Protein AF-0000000072900430 (afdb_homodimer)

Structure (mmCIF, N/CA/C/O backbone):
data_AF-0000000072900430-model_v1
#
loop_
_entity.id
_entity.type
_entity.pdbx_description
1 polymer 'Uncharacterized protein'
#
loop_
_atom_site.group_PDB
_atom_site.id
_atom_site.type_symbol
_atom_site.label_atom_id
_atom_site.label_alt_id
_atom_site.label_comp_id
_atom_site.label_asym_id
_atom_site.label_entity_id
_atom_site.label_seq_id
_atom_site.pdbx_PDB_ins_code
_atom_site.Cartn_x
_atom_site.Cartn_y
_atom_site.Cartn_z
_atom_site.occupancy
_atom_site.B_iso_or_equiv
_atom_site.auth_seq_id
_atom_site.auth_comp_id
_atom_site.auth_asym_id
_atom_site.auth_atom_id
_atom_site.pdbx_PDB_model_num
ATOM 1 N N . MET A 1 1 ? -5.086 32.156 7.328 1 37.12 1 MET A N 1
ATOM 2 C CA . MET A 1 1 ? -4.484 31.094 8.125 1 37.12 1 MET A CA 1
ATOM 3 C C . MET A 1 1 ? -4.949 29.719 7.645 1 37.12 1 MET A C 1
ATOM 5 O O . MET A 1 1 ? -5.895 29.141 8.188 1 37.12 1 MET A O 1
ATOM 9 N N . GLU A 1 2 ? -5.426 29.5 6.363 1 47.56 2 GLU A N 1
ATOM 10 C CA . GLU A 1 2 ? -6.137 28.422 5.668 1 47.56 2 GLU A CA 1
ATOM 11 C C . GLU A 1 2 ? -5.5 27.062 5.953 1 47.56 2 GLU A C 1
ATOM 13 O O . GLU A 1 2 ? -4.277 26.953 6.031 1 47.56 2 GLU A O 1
ATOM 18 N N . ASN A 1 3 ? -6.242 25.766 6.551 1 70.81 3 ASN A N 1
ATOM 19 C CA . ASN A 1 3 ? -5.988 24.641 7.441 1 70.81 3 ASN A CA 1
ATOM 20 C C . ASN A 1 3 ? -4.855 23.75 6.922 1 70.81 3 ASN A C 1
ATOM 22 O O . ASN A 1 3 ? -4.922 23.234 5.805 1 70.81 3 ASN A O 1
ATOM 26 N N . LYS A 1 4 ? -3.586 24.172 7.277 1 74.44 4 LYS A N 1
ATOM 27 C CA . LYS A 1 4 ? -2.375 23.438 6.926 1 74.44 4 LYS A CA 1
ATOM 28 C C . LYS A 1 4 ? -2.691 21.984 6.609 1 74.44 4 LYS A C 1
ATOM 30 O O . LYS A 1 4 ? -2.107 21.391 5.695 1 74.44 4 LYS A O 1
ATOM 35 N N . LEU A 1 5 ? -3.613 21.516 7.246 1 76.25 5 LEU A N 1
ATOM 36 C CA . LEU A 1 5 ? -4 20.125 7.031 1 76.25 5 LEU A CA 1
ATOM 37 C C . LEU A 1 5 ? -4.723 19.953 5.699 1 76.25 5 LEU A C 1
ATOM 39 O O . LEU A 1 5 ? -4.527 18.953 5 1 76.25 5 LEU A O 1
ATOM 43 N N . LYS A 1 6 ? -5.512 20.922 5.383 1 80.31 6 LYS A N 1
ATOM 44 C CA . LYS A 1 6 ? -6.223 20.875 4.105 1 80.31 6 LYS A CA 1
ATOM 45 C C . LYS A 1 6 ? -5.246 20.938 2.934 1 80.31 6 LYS A C 1
ATOM 47 O O . LYS A 1 6 ? -5.414 20.234 1.94 1 80.31 6 LYS A O 1
ATOM 52 N N . GLU A 1 7 ? -4.309 21.781 3.068 1 77.31 7 GLU A N 1
ATOM 53 C CA . GLU A 1 7 ? -3.299 21.922 2.023 1 77.31 7 GLU A CA 1
ATOM 54 C C . GLU A 1 7 ? -2.508 20.625 1.846 1 77.31 7 GLU A C 1
ATOM 56 O O . GLU A 1 7 ? -2.211 20.219 0.72 1 77.31 7 GLU A O 1
ATOM 61 N N . VAL A 1 8 ? -2.174 20.016 2.953 1 78.81 8 VAL A N 1
ATOM 62 C CA . VAL A 1 8 ? -1.434 18.75 2.914 1 78.81 8 VAL A CA 1
ATOM 63 C C . VAL A 1 8 ? -2.273 17.688 2.225 1 78.81 8 VAL A C 1
ATOM 65 O O . VAL A 1 8 ? -1.77 16.938 1.384 1 78.81 8 VAL A O 1
ATOM 68 N N . LYS A 1 9 ? -3.473 17.656 2.529 1 83.56 9 LYS A N 1
ATOM 69 C CA . LYS A 1 9 ? -4.352 16.656 1.93 1 83.56 9 LYS A CA 1
ATOM 70 C C . LYS A 1 9 ? -4.477 16.875 0.424 1 83.56 9 LYS A C 1
ATOM 72 O O . LYS A 1 9 ? -4.43 15.906 -0.349 1 83.56 9 LYS A O 1
ATOM 77 N N . GLU A 1 10 ? -4.668 18.062 0.067 1 79.75 10 GLU A N 1
ATOM 78 C CA . GLU A 1 10 ? -4.758 18.359 -1.357 1 79.75 10 GLU A CA 1
ATOM 79 C C . GLU A 1 10 ? -3.469 17.984 -2.084 1 79.75 10 GLU A C 1
ATOM 81 O O . GLU A 1 10 ? -3.508 17.453 -3.197 1 79.75 10 GLU A O 1
ATOM 86 N N . PHE A 1 11 ? -2.49 18.25 -1.36 1 76.38 11 PHE A N 1
ATOM 87 C CA . PHE A 1 11 ? -1.178 17.906 -1.892 1 76.38 11 PHE A CA 1
ATOM 88 C C . PHE A 1 11 ? -1.056 16.391 -2.08 1 76.38 11 PHE A C 1
ATOM 90 O O . PHE A 1 11 ? -0.641 15.93 -3.145 1 76.38 11 PHE A O 1
ATOM 97 N N . LEU A 1 12 ? -1.469 15.625 -1.113 1 82.62 12 LEU A N 1
ATOM 98 C CA . LEU A 1 12 ? -1.378 14.172 -1.131 1 82.62 12 LEU A CA 1
ATOM 99 C C . LEU A 1 12 ? -2.342 13.578 -2.152 1 82.62 12 LEU A C 1
ATOM 101 O O . LEU A 1 12 ? -1.978 12.672 -2.902 1 82.62 12 LEU A O 1
ATOM 105 N N . LEU A 1 13 ? -3.537 14.094 -2.26 1 82.56 13 LEU A N 1
ATOM 106 C CA . LEU A 1 13 ? -4.586 13.508 -3.092 1 82.56 13 LEU A CA 1
ATOM 107 C C . LEU A 1 13 ? -4.391 13.891 -4.555 1 82.56 13 LEU A C 1
ATOM 109 O O . LEU A 1 13 ? -4.691 13.102 -5.453 1 82.56 13 LEU A O 1
ATOM 113 N N . GLN A 1 14 ? -3.908 15.039 -4.781 1 74.5 14 GLN A N 1
ATOM 114 C CA . GLN A 1 14 ? -3.768 15.508 -6.156 1 74.5 14 GLN A CA 1
ATOM 115 C C . GLN A 1 14 ? -2.398 15.148 -6.727 1 74.5 14 GLN A C 1
ATOM 117 O O . GLN A 1 14 ? -2.184 15.234 -7.938 1 74.5 14 GLN A O 1
ATOM 122 N N . GLY A 1 15 ? -1.662 14.641 -5.844 1 66 15 GLY A N 1
ATOM 123 C CA . GLY A 1 15 ? -0.333 14.305 -6.332 1 66 15 GLY A CA 1
ATOM 124 C C . GLY A 1 15 ? 0.449 15.516 -6.809 1 66 15 GLY A C 1
ATOM 125 O O . GLY A 1 15 ? 1.182 15.438 -7.797 1 66 15 GLY A O 1
ATOM 126 N N . LYS A 1 16 ? -0.055 16.609 -6.32 1 64.31 16 LYS A N 1
ATOM 127 C CA . LYS A 1 16 ? 0.63 17.844 -6.738 1 64.31 16 LYS A CA 1
ATOM 128 C C . LYS A 1 16 ? 1.926 18.031 -5.957 1 64.31 16 LYS A C 1
ATOM 130 O O . LYS A 1 16 ? 1.917 18.047 -4.723 1 64.31 16 LYS A O 1
ATOM 135 N N . GLY A 1 17 ? 3.047 17.953 -6.621 1 61.41 17 GLY A N 1
ATOM 136 C CA . GLY A 1 17 ? 4.34 18.219 -6 1 61.41 17 GLY A CA 1
ATOM 137 C C . GLY A 1 17 ? 5.121 16.953 -5.711 1 61.41 17 GLY A C 1
ATOM 138 O O . GLY A 1 17 ? 6.262 17.016 -5.246 1 61.41 17 GLY A O 1
ATOM 139 N N . TYR A 1 18 ? 4.355 15.875 -5.66 1 66 18 TYR A N 1
ATOM 140 C CA . TYR A 1 18 ? 5.098 14.625 -5.559 1 66 18 TYR A CA 1
ATOM 141 C C . TYR A 1 18 ? 4.574 13.594 -6.555 1 66 18 TYR A C 1
ATOM 143 O O . TYR A 1 18 ? 3.494 13.766 -7.121 1 66 18 TYR A O 1
ATOM 151 N N . ASP A 1 19 ? 5.375 12.703 -6.887 1 82.75 19 ASP A N 1
ATOM 152 C CA . ASP A 1 19 ? 5.039 11.617 -7.801 1 82.75 19 ASP A CA 1
ATOM 153 C C . ASP A 1 19 ? 4.656 10.352 -7.031 1 82.75 19 ASP A C 1
ATOM 155 O O . ASP A 1 19 ? 5.488 9.766 -6.336 1 82.75 19 ASP A O 1
ATOM 159 N N . VAL A 1 20 ? 3.381 10.008 -7.199 1 85.56 20 VAL A N 1
ATOM 160 C CA . VAL A 1 20 ? 2.877 8.82 -6.523 1 85.56 20 VAL A CA 1
ATOM 161 C C . VAL A 1 20 ? 3.717 7.609 -6.914 1 85.56 20 VAL A C 1
ATOM 163 O O . VAL A 1 20 ? 3.924 6.699 -6.105 1 85.56 20 VAL A O 1
ATOM 166 N N . SER A 1 21 ? 4.227 7.629 -8.117 1 90.75 21 SER A N 1
ATOM 167 C CA . SER A 1 21 ? 5.039 6.508 -8.578 1 90.75 21 SER A CA 1
ATOM 168 C C . SER A 1 21 ? 6.305 6.363 -7.738 1 90.75 21 SER A C 1
ATOM 170 O O . SER A 1 21 ? 6.781 5.25 -7.504 1 90.75 21 SER A O 1
ATOM 172 N N . ASP A 1 22 ? 6.797 7.547 -7.32 1 92.25 22 ASP A N 1
ATOM 173 C CA . ASP A 1 22 ? 7.969 7.5 -6.453 1 92.25 22 ASP A CA 1
ATOM 174 C C . ASP A 1 22 ? 7.629 6.887 -5.098 1 92.25 22 ASP A C 1
ATOM 176 O O . ASP A 1 22 ? 8.414 6.113 -4.547 1 92.25 22 ASP A O 1
ATOM 180 N N . VAL A 1 23 ? 6.488 7.309 -4.621 1 92.88 23 VAL A N 1
ATOM 181 C CA . VAL A 1 23 ? 6.035 6.75 -3.352 1 92.88 23 VAL A CA 1
ATOM 182 C C . VAL A 1 23 ? 5.887 5.238 -3.477 1 92.88 23 VAL A C 1
ATOM 184 O O . VAL A 1 23 ? 6.363 4.484 -2.623 1 92.88 23 VAL A O 1
ATOM 187 N N . VAL A 1 24 ? 5.324 4.773 -4.562 1 95.69 24 VAL A N 1
ATOM 188 C CA . VAL A 1 24 ? 5.098 3.354 -4.801 1 95.69 24 VAL A CA 1
ATOM 189 C C . VAL A 1 24 ? 6.438 2.623 -4.879 1 95.69 24 VAL A C 1
ATOM 191 O O . VAL A 1 24 ? 6.625 1.589 -4.234 1 95.69 24 VAL A O 1
ATOM 194 N N . ASN A 1 25 ? 7.301 3.16 -5.637 1 95.62 25 ASN A N 1
ATOM 195 C CA . ASN A 1 25 ? 8.602 2.525 -5.828 1 95.62 25 ASN A CA 1
ATOM 196 C C . ASN A 1 25 ? 9.367 2.406 -4.516 1 95.62 25 ASN A C 1
ATOM 198 O O . ASN A 1 25 ? 9.875 1.335 -4.184 1 95.62 25 ASN A O 1
ATOM 202 N N . ASP A 1 26 ? 9.461 3.533 -3.799 1 95.94 26 ASP A N 1
ATOM 203 C CA . ASP A 1 26 ? 10.188 3.529 -2.535 1 95.94 26 ASP A CA 1
ATOM 204 C C . ASP A 1 26 ? 9.57 2.545 -1.546 1 95.94 26 ASP A C 1
ATOM 206 O O . ASP A 1 26 ? 10.273 1.773 -0.898 1 95.94 26 ASP A O 1
ATOM 210 N N . ALA A 1 27 ? 8.258 2.619 -1.43 1 97.31 27 ALA A N 1
ATOM 211 C CA . ALA A 1 27 ? 7.559 1.71 -0.526 1 97.31 27 ALA A CA 1
ATOM 212 C C . ALA A 1 27 ? 7.773 0.256 -0.938 1 97.31 27 ALA A C 1
ATOM 214 O O . ALA A 1 27 ? 7.91 -0.624 -0.085 1 97.31 27 ALA A O 1
ATOM 215 N N . THR A 1 28 ? 7.809 0.01 -2.256 1 97.88 28 THR A N 1
ATOM 216 C CA . THR A 1 28 ? 8.008 -1.346 -2.754 1 97.88 28 THR A CA 1
ATOM 217 C C . THR A 1 28 ? 9.398 -1.858 -2.375 1 97.88 28 THR A C 1
ATOM 219 O O . THR A 1 28 ? 9.531 -2.959 -1.835 1 97.88 28 THR A O 1
ATOM 222 N N . VAL A 1 29 ? 10.336 -1.097 -2.631 1 97.44 29 VAL A N 1
ATOM 223 C CA . VAL A 1 29 ? 11.711 -1.477 -2.324 1 97.44 29 VAL A CA 1
ATOM 224 C C . VAL A 1 29 ? 11.844 -1.776 -0.833 1 97.44 29 VAL A C 1
ATOM 226 O O . VAL A 1 29 ? 12.383 -2.816 -0.448 1 97.44 29 VAL A O 1
ATOM 229 N N . GLU A 1 30 ? 11.359 -0.896 0.022 1 97.38 30 GLU A N 1
ATOM 230 C CA . GLU A 1 30 ? 11.445 -1.103 1.465 1 97.38 30 GLU A CA 1
ATOM 231 C C . GLU A 1 30 ? 10.672 -2.352 1.89 1 97.38 30 GLU A C 1
ATOM 233 O O . GLU A 1 30 ? 11.078 -3.045 2.826 1 97.38 30 GLU A O 1
ATOM 238 N N . THR A 1 31 ? 9.508 -2.58 1.267 1 98.19 31 THR A N 1
ATOM 239 C CA . THR A 1 31 ? 8.727 -3.773 1.563 1 98.19 31 THR A CA 1
ATOM 240 C C . THR A 1 31 ? 9.5 -5.035 1.203 1 98.19 31 THR A C 1
ATOM 242 O O . THR A 1 31 ? 9.547 -5.984 1.986 1 98.19 31 THR A O 1
ATOM 245 N N . PHE A 1 32 ? 10.094 -5.027 -0.018 1 98.06 32 PHE A N 1
ATOM 246 C CA . PHE A 1 32 ? 10.898 -6.168 -0.447 1 98.06 32 PHE A CA 1
ATOM 247 C C . PHE A 1 32 ? 12.055 -6.41 0.516 1 98.06 32 PHE A C 1
ATOM 249 O O . PHE A 1 32 ? 12.328 -7.555 0.883 1 98.06 32 PHE A O 1
ATOM 256 N N . ASP A 1 33 ? 12.703 -5.352 0.925 1 97.88 33 ASP A N 1
ATOM 257 C CA . ASP A 1 33 ? 13.812 -5.457 1.86 1 97.88 33 ASP A CA 1
ATOM 258 C C . ASP A 1 33 ? 13.383 -6.145 3.154 1 97.88 33 ASP A C 1
ATOM 260 O O . ASP A 1 33 ? 14.164 -6.887 3.76 1 97.88 33 ASP A O 1
ATOM 264 N N . GLU A 1 34 ? 12.219 -5.836 3.584 1 97.44 34 GLU A N 1
ATOM 265 C CA . GLU A 1 34 ? 11.742 -6.383 4.852 1 97.44 34 GLU A CA 1
ATOM 266 C C . GLU A 1 34 ? 11.289 -7.832 4.695 1 97.44 34 GLU A C 1
ATOM 268 O O . GLU A 1 34 ? 11.516 -8.656 5.582 1 97.44 34 GLU A O 1
ATOM 273 N N . LEU A 1 35 ? 10.688 -8.164 3.604 1 97.44 35 LEU A N 1
ATOM 274 C CA . LEU A 1 35 ? 10.047 -9.461 3.455 1 97.44 35 LEU A CA 1
ATOM 275 C C . LEU A 1 35 ? 11.016 -10.484 2.867 1 97.44 35 LEU A C 1
ATOM 277 O O . LEU A 1 35 ? 10.859 -11.688 3.08 1 97.44 35 LEU A O 1
ATOM 281 N N . PHE A 1 36 ? 11.977 -9.969 2.08 1 95.44 36 PHE A N 1
ATOM 282 C CA . PHE A 1 36 ? 12.789 -10.898 1.31 1 95.44 36 PHE A CA 1
ATOM 283 C C . PHE A 1 36 ? 14.273 -10.617 1.52 1 95.44 36 PHE A C 1
ATOM 285 O O . PHE A 1 36 ? 14.688 -9.461 1.615 1 95.44 36 PHE A O 1
ATOM 292 N N . GLU A 1 37 ? 14.953 -11.695 1.623 1 91.94 37 GLU A N 1
ATOM 293 C CA . GLU A 1 37 ? 16.406 -11.578 1.659 1 91.94 37 GLU A CA 1
ATOM 294 C C . GLU A 1 37 ? 17 -11.641 0.255 1 91.94 37 GLU A C 1
ATOM 296 O O . GLU A 1 37 ? 16.594 -12.469 -0.558 1 91.94 37 GLU A O 1
ATOM 301 N N . ASP A 1 38 ? 17.984 -10.719 -0.109 1 91.5 38 ASP A N 1
ATOM 302 C CA . ASP A 1 38 ? 18.766 -10.734 -1.339 1 91.5 38 ASP A CA 1
ATOM 303 C C . ASP A 1 38 ? 17.875 -10.883 -2.564 1 91.5 38 ASP A C 1
ATOM 305 O O . ASP A 1 38 ? 18.125 -11.719 -3.434 1 91.5 38 ASP A O 1
ATOM 309 N N . TRP A 1 39 ? 16.812 -10.148 -2.553 1 93.12 39 TRP A N 1
ATOM 310 C CA . TRP A 1 39 ? 15.883 -10.227 -3.674 1 93.12 39 TRP A CA 1
ATOM 311 C C . TRP A 1 39 ? 16.453 -9.539 -4.906 1 93.12 39 TRP A C 1
ATOM 313 O O . TRP A 1 39 ? 17.188 -8.555 -4.793 1 93.12 39 TRP A O 1
ATOM 323 N N . ASP A 1 40 ? 16.141 -10.125 -6.141 1 90.12 40 ASP A N 1
ATOM 324 C CA . ASP A 1 40 ? 16.594 -9.578 -7.418 1 90.12 40 ASP A CA 1
ATOM 325 C C . ASP A 1 40 ? 15.438 -9.5 -8.422 1 90.12 40 ASP A C 1
ATOM 327 O O . ASP A 1 40 ? 15.641 -9.688 -9.617 1 90.12 40 ASP A O 1
ATOM 331 N N . PHE A 1 41 ? 14.305 -9.32 -7.945 1 91.19 41 PHE A N 1
ATOM 332 C CA . PHE A 1 41 ? 13.141 -9.234 -8.82 1 91.19 41 PHE A CA 1
ATOM 333 C C . PHE A 1 41 ? 12.508 -7.848 -8.734 1 91.19 41 PHE A C 1
ATOM 335 O O . PHE A 1 41 ? 12.812 -7.074 -7.82 1 91.19 41 PHE A O 1
ATOM 342 N N . PHE A 1 42 ? 11.672 -7.578 -9.805 1 94.56 42 PHE A N 1
ATOM 343 C CA . PHE A 1 42 ? 10.898 -6.344 -9.859 1 94.56 42 PHE A CA 1
ATOM 344 C C . PHE A 1 42 ? 9.414 -6.629 -9.664 1 94.56 42 PHE A C 1
ATOM 346 O O . PHE A 1 42 ? 8.953 -7.75 -9.891 1 94.56 42 PHE A O 1
ATOM 353 N N . SER A 1 43 ? 8.75 -5.543 -9.156 1 95.69 43 SER A N 1
ATOM 354 C CA . SER A 1 43 ? 7.332 -5.719 -8.875 1 95.69 43 SER A CA 1
ATOM 355 C C . SER A 1 43 ? 6.566 -6.105 -10.133 1 95.69 43 SER A C 1
ATOM 357 O O . SER A 1 43 ? 5.562 -6.82 -10.062 1 95.69 43 SER A O 1
ATOM 359 N N . GLU A 1 44 ? 7.012 -5.688 -11.281 1 95.69 44 GLU A N 1
ATOM 360 C CA . GLU A 1 44 ? 6.355 -5.992 -12.547 1 95.69 44 GLU A CA 1
ATOM 361 C C . GLU A 1 44 ? 6.473 -7.473 -12.891 1 95.69 44 GLU A C 1
ATOM 363 O O . GLU A 1 44 ? 5.676 -8 -13.672 1 95.69 44 GLU A O 1
ATOM 368 N N . ASP A 1 45 ? 7.469 -8.18 -12.281 1 96.12 45 ASP A N 1
ATOM 369 C CA . ASP A 1 45 ? 7.734 -9.586 -12.586 1 96.12 45 ASP A CA 1
ATOM 370 C C . ASP A 1 45 ? 6.992 -10.508 -11.625 1 96.12 45 ASP A C 1
ATOM 372 O O . ASP A 1 45 ? 7.031 -11.734 -11.781 1 96.12 45 ASP A O 1
ATOM 376 N N . ILE A 1 46 ? 6.355 -9.969 -10.664 1 97.38 46 ILE A N 1
ATOM 377 C CA . ILE A 1 46 ? 5.652 -10.75 -9.656 1 97.38 46 ILE A CA 1
ATOM 378 C C . ILE A 1 46 ? 4.168 -10.828 -10 1 97.38 46 ILE A C 1
ATOM 380 O O . ILE A 1 46 ? 3.498 -9.797 -10.117 1 97.38 46 ILE A O 1
ATOM 384 N N . ASP A 1 47 ? 3.682 -12.047 -10.117 1 97.31 47 ASP A N 1
ATOM 385 C CA . ASP A 1 47 ? 2.279 -12.273 -10.453 1 97.31 47 ASP A CA 1
ATOM 386 C C . ASP A 1 47 ? 1.442 -12.516 -9.203 1 97.31 47 ASP A C 1
ATOM 388 O O . ASP A 1 47 ? 1.887 -13.188 -8.273 1 97.31 47 ASP A O 1
ATOM 392 N N . LEU A 1 48 ? 0.276 -11.977 -9.164 1 97.75 48 LEU A N 1
ATOM 393 C CA . LEU A 1 48 ? -0.759 -12.32 -8.195 1 97.75 48 LEU A CA 1
ATOM 394 C C . LEU A 1 48 ? -1.644 -13.445 -8.719 1 97.75 48 LEU A C 1
ATOM 396 O O . LEU A 1 48 ? -2.297 -13.297 -9.75 1 97.75 48 LEU A O 1
ATOM 400 N N . ASN A 1 49 ? -1.637 -14.531 -7.965 1 96.88 49 ASN A N 1
ATOM 401 C CA . ASN A 1 49 ? -2.373 -15.711 -8.414 1 96.88 49 ASN A CA 1
ATOM 402 C C . ASN A 1 49 ? -3.385 -16.172 -7.367 1 96.88 49 ASN A C 1
ATOM 404 O O . ASN A 1 49 ? -3.08 -16.203 -6.172 1 96.88 49 ASN A O 1
ATOM 408 N N . TRP A 1 50 ? -4.555 -16.438 -7.793 1 95.31 50 TRP A N 1
ATOM 409 C CA . TRP A 1 50 ? -5.562 -17.125 -6.988 1 95.31 50 TRP A CA 1
ATOM 410 C C . TRP A 1 50 ? -5.805 -18.531 -7.5 1 95.31 50 TRP A C 1
ATOM 412 O O . TRP A 1 50 ? -6.469 -18.719 -8.523 1 95.31 50 TRP A O 1
ATOM 422 N N . GLY A 1 51 ? -5.25 -19.531 -6.746 1 90.94 51 GLY A N 1
ATOM 423 C CA . GLY A 1 51 ? -5.203 -20.859 -7.332 1 90.94 51 GLY A CA 1
ATOM 424 C C . GLY A 1 51 ? -4.457 -20.906 -8.656 1 90.94 51 GLY A C 1
ATOM 425 O O . GLY A 1 51 ? -3.293 -20.5 -8.727 1 90.94 51 GLY A O 1
ATOM 426 N N . GLU A 1 52 ? -5.148 -21.328 -9.711 1 90.31 52 GLU A N 1
ATOM 427 C CA . GLU A 1 52 ? -4.543 -21.438 -11.039 1 90.31 52 GLU A CA 1
ATOM 428 C C . GLU A 1 52 ? -4.805 -20.188 -11.867 1 90.31 52 GLU A C 1
ATOM 430 O O . GLU A 1 52 ? -4.25 -20.031 -12.961 1 90.31 52 GLU A O 1
ATOM 435 N N . ASP A 1 53 ? -5.535 -19.234 -11.336 1 92.62 53 ASP A N 1
ATOM 436 C CA . ASP A 1 53 ? -5.914 -18.031 -12.078 1 92.62 53 ASP A CA 1
ATOM 437 C C . ASP A 1 53 ? -4.918 -16.906 -11.852 1 92.62 53 ASP A C 1
ATOM 439 O O . ASP A 1 53 ? -4.59 -16.578 -10.711 1 92.62 53 ASP A O 1
ATOM 443 N N . SER A 1 54 ? -4.391 -16.422 -12.922 1 93.75 54 SER A N 1
ATOM 444 C CA . SER A 1 54 ? -3.564 -15.219 -12.867 1 93.75 54 SER A CA 1
ATOM 445 C C . SER A 1 54 ? -4.422 -13.953 -12.844 1 93.75 54 SER A C 1
ATOM 447 O O . SER A 1 54 ? -5.238 -13.734 -13.742 1 93.75 54 SER A O 1
ATOM 449 N N . LEU A 1 55 ? -4.207 -13.172 -11.781 1 96.06 55 LEU A N 1
ATOM 450 C CA . LEU A 1 55 ? -5.078 -12.016 -11.594 1 96.06 55 LEU A CA 1
ATOM 451 C C . LEU A 1 55 ? -4.457 -10.758 -12.188 1 96.06 55 LEU A C 1
ATOM 453 O O . LEU A 1 55 ? -5.09 -10.07 -12.984 1 96.06 55 LEU A O 1
ATOM 457 N N . THR A 1 56 ? -3.4 -10.32 -11.852 1 97.12 56 THR A N 1
ATOM 458 C CA . THR A 1 56 ? -2.633 -9.148 -12.258 1 97.12 56 THR A CA 1
ATOM 459 C C . THR A 1 56 ? -1.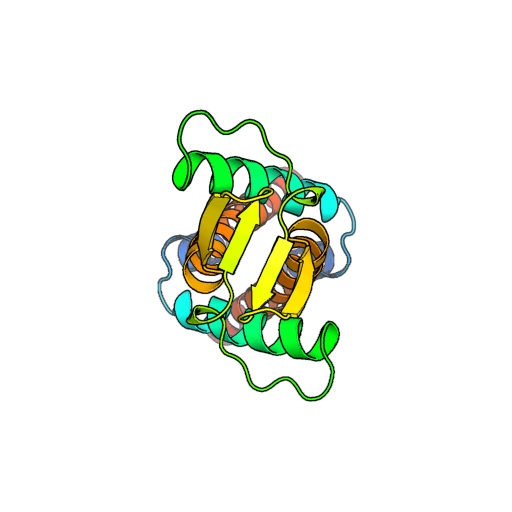188 -9.258 -11.781 1 97.12 56 THR A C 1
ATOM 461 O O . THR A 1 56 ? -0.726 -10.344 -11.422 1 97.12 56 THR A O 1
ATOM 464 N N . ASN A 1 57 ? -0.403 -8.227 -11.891 1 97.75 57 ASN A N 1
ATOM 465 C CA . ASN A 1 57 ? 0.938 -8.25 -11.32 1 97.75 57 ASN A CA 1
ATOM 466 C C . ASN A 1 57 ? 1.065 -7.273 -10.148 1 97.75 57 ASN A C 1
ATOM 468 O O . ASN A 1 57 ? 0.187 -6.438 -9.938 1 97.75 57 ASN A O 1
ATOM 472 N N . LEU A 1 58 ? 2.115 -7.465 -9.438 1 98 58 LEU A N 1
ATOM 473 C CA . LEU A 1 58 ? 2.297 -6.727 -8.188 1 98 58 LEU A CA 1
ATOM 474 C C . LEU A 1 58 ? 2.443 -5.234 -8.461 1 98 58 LEU A C 1
ATOM 476 O O . LEU A 1 58 ? 2 -4.406 -7.656 1 98 58 LEU A O 1
ATOM 480 N N . ASP A 1 59 ? 3.035 -4.848 -9.547 1 97.56 59 ASP A N 1
ATOM 481 C CA . ASP A 1 59 ? 3.229 -3.439 -9.875 1 97.56 59 ASP A CA 1
ATOM 482 C C . ASP A 1 59 ? 1.891 -2.717 -10.016 1 97.56 59 ASP A C 1
ATOM 484 O O . ASP A 1 59 ? 1.682 -1.665 -9.406 1 97.56 59 ASP A O 1
ATOM 488 N N . LYS A 1 60 ? 1.012 -3.285 -10.82 1 97.62 60 LYS A N 1
ATOM 489 C CA . LYS A 1 60 ? -0.312 -2.701 -11.008 1 97.62 60 LYS A CA 1
ATOM 490 C C . LYS A 1 60 ? -1.087 -2.652 -9.695 1 97.62 60 LYS A C 1
ATOM 492 O O . LYS A 1 60 ? -1.692 -1.631 -9.367 1 97.62 60 LYS A O 1
ATOM 497 N N . PHE A 1 61 ? -1.076 -3.744 -8.961 1 98.06 61 PHE A N 1
ATOM 498 C CA . PHE A 1 61 ? -1.756 -3.781 -7.672 1 98.06 61 PHE A CA 1
ATOM 499 C C . PHE A 1 61 ? -1.216 -2.699 -6.746 1 98.06 61 PHE A C 1
ATOM 501 O O . PHE A 1 61 ? -1.987 -1.966 -6.121 1 98.06 61 PHE A O 1
ATOM 508 N N . SER A 1 62 ? 0.08 -2.621 -6.605 1 98.19 62 SER A N 1
ATOM 509 C CA . SER A 1 62 ? 0.719 -1.705 -5.668 1 98.19 62 SER A CA 1
ATOM 510 C C . SER A 1 62 ? 0.357 -0.256 -5.977 1 98.19 62 SER A C 1
ATOM 512 O O . SER A 1 62 ? 0.15 0.546 -5.066 1 98.19 62 SER A O 1
ATOM 514 N N . LYS A 1 63 ? 0.287 0.073 -7.238 1 96.94 63 LYS A N 1
ATOM 515 C CA . LYS A 1 63 ? -0.036 1.438 -7.645 1 96.94 63 LYS A CA 1
ATOM 516 C C . LYS A 1 63 ? -1.451 1.817 -7.219 1 96.94 63 LYS A C 1
ATOM 518 O O . LYS A 1 63 ? -1.662 2.871 -6.617 1 96.94 63 LYS A O 1
ATOM 523 N N . VAL A 1 64 ? -2.389 0.997 -7.512 1 97.5 64 VAL A N 1
ATOM 524 C CA . VAL A 1 64 ? -3.777 1.267 -7.156 1 97.5 64 VAL A CA 1
ATOM 525 C C . VAL A 1 64 ? -3.938 1.235 -5.637 1 97.5 64 VAL A C 1
ATOM 527 O O . VAL A 1 64 ? -4.559 2.129 -5.055 1 97.5 64 VAL A O 1
ATOM 530 N N . PHE A 1 65 ? -3.33 0.183 -5.035 1 97.88 65 PHE A N 1
ATOM 531 C CA . PHE A 1 65 ? -3.398 0.03 -3.588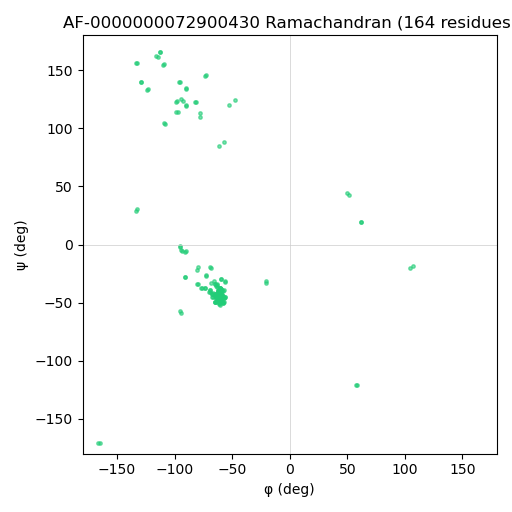 1 97.88 65 PHE A CA 1
ATOM 532 C C . PHE A 1 65 ? -2.828 1.257 -2.887 1 97.88 65 PHE A C 1
ATOM 534 O O . PHE A 1 65 ? -3.414 1.755 -1.923 1 97.88 65 PHE A O 1
ATOM 541 N N . CYS A 1 66 ? -1.733 1.741 -3.303 1 96.88 66 CYS A N 1
ATOM 542 C CA . CYS A 1 66 ? -1.106 2.926 -2.729 1 96.88 66 CYS A CA 1
ATOM 543 C C . CYS A 1 66 ? -2.051 4.121 -2.775 1 96.88 66 CYS A C 1
ATOM 545 O O . CYS A 1 66 ? -2.182 4.852 -1.793 1 96.88 66 CYS A O 1
ATOM 547 N N . GLN A 1 67 ? -2.672 4.32 -3.883 1 94.75 67 GLN A N 1
ATOM 548 C CA . GLN A 1 67 ? -3.613 5.426 -4.023 1 94.75 67 GLN A CA 1
ATOM 549 C C . GLN A 1 67 ? -4.75 5.312 -3.01 1 94.75 67 GLN A C 1
ATOM 551 O O . GLN A 1 67 ? -5.172 6.316 -2.43 1 94.75 67 GLN A O 1
ATOM 556 N N . LYS A 1 68 ? -5.203 4.148 -2.805 1 96.38 68 LYS A N 1
ATOM 557 C CA . LYS A 1 68 ? -6.285 3.941 -1.846 1 96.38 68 LYS A CA 1
ATOM 558 C C . LYS A 1 68 ? -5.805 4.172 -0.416 1 96.38 68 LYS A C 1
ATOM 560 O O . LYS A 1 68 ? -6.543 4.711 0.413 1 96.38 68 LYS A O 1
ATOM 565 N N . VAL A 1 69 ? -4.633 3.746 -0.128 1 95.62 69 VAL A N 1
ATOM 566 C CA . VAL A 1 69 ? -4.066 3.99 1.194 1 95.62 69 VAL A CA 1
ATOM 567 C C . VAL A 1 69 ? -3.98 5.492 1.451 1 95.62 69 VAL A C 1
ATOM 569 O O . VAL A 1 69 ? -4.375 5.969 2.518 1 95.62 69 VAL A O 1
ATOM 572 N N . ILE A 1 70 ? -3.463 6.211 0.526 1 93.38 70 ILE A N 1
ATOM 573 C CA . ILE A 1 70 ? -3.326 7.656 0.67 1 93.38 70 ILE A CA 1
ATOM 574 C C . ILE A 1 70 ? -4.695 8.281 0.915 1 93.38 70 ILE A C 1
ATOM 576 O O . ILE A 1 70 ? -4.836 9.172 1.76 1 93.38 70 ILE A O 1
ATOM 580 N N . LYS A 1 71 ? -5.688 7.852 0.137 1 93.19 71 LYS A N 1
ATOM 581 C CA . LYS A 1 71 ? -7.055 8.328 0.341 1 93.19 71 LYS A CA 1
ATOM 582 C C . LYS A 1 71 ? -7.516 8.062 1.771 1 93.19 71 LYS A C 1
ATOM 584 O O . LYS A 1 71 ? -8.133 8.93 2.396 1 93.19 71 LYS A O 1
ATOM 589 N N . GLN A 1 72 ? -7.254 6.848 2.297 1 91.69 72 GLN A N 1
ATOM 590 C CA . GLN A 1 72 ? -7.629 6.508 3.664 1 91.69 72 GLN A CA 1
ATOM 591 C C . GLN A 1 72 ? -6.887 7.379 4.676 1 91.69 72 GLN A C 1
ATOM 593 O O . GLN A 1 72 ? -7.473 7.832 5.66 1 91.69 72 GLN A O 1
ATOM 598 N N . VAL A 1 73 ? -5.645 7.582 4.469 1 89.81 73 VAL A N 1
ATOM 599 C CA . VAL A 1 73 ? -4.832 8.422 5.344 1 89.81 73 VAL A CA 1
ATOM 600 C C . VAL A 1 73 ? -5.398 9.836 5.375 1 89.81 73 VAL A C 1
ATOM 602 O O . VAL A 1 73 ? -5.492 10.453 6.438 1 89.81 73 VAL A O 1
ATOM 605 N N . CYS A 1 74 ? -5.777 10.344 4.266 1 89.69 74 CYS A N 1
ATOM 606 C CA . CYS A 1 74 ? -6.375 11.672 4.191 1 89.69 74 CYS A CA 1
ATOM 607 C C . CYS A 1 74 ? -7.684 11.727 4.973 1 89.69 74 CYS A C 1
ATOM 609 O O . CYS A 1 74 ? -7.98 12.734 5.621 1 89.69 74 CYS A O 1
ATOM 611 N N . SER A 1 75 ? -8.477 10.711 4.895 1 88.25 75 SER A N 1
ATOM 612 C CA . SER A 1 75 ? -9.711 10.641 5.672 1 88.25 75 SER A CA 1
ATOM 613 C C . SER A 1 75 ? -9.422 10.664 7.168 1 88.25 75 SER A C 1
ATOM 615 O O . SER A 1 75 ? -10.164 11.273 7.941 1 88.25 75 SER A O 1
ATOM 617 N N . ILE A 1 76 ? -8.414 9.977 7.547 1 83.81 76 ILE A N 1
ATOM 618 C CA . ILE A 1 76 ? -8.008 9.945 8.945 1 83.81 76 ILE A CA 1
ATOM 619 C C . ILE A 1 76 ? -7.582 11.336 9.391 1 83.81 76 ILE A C 1
ATOM 621 O O . ILE A 1 76 ? -7.934 11.781 10.492 1 83.81 76 ILE A O 1
ATOM 625 N N . ILE A 1 77 ? -6.805 12.047 8.57 1 83.94 77 ILE A N 1
ATOM 626 C CA . ILE A 1 77 ? -6.371 13.414 8.859 1 83.94 77 ILE A CA 1
ATOM 627 C C . ILE A 1 77 ? -7.594 14.312 9.031 1 83.94 77 ILE A C 1
ATOM 629 O O . ILE A 1 77 ? -7.617 15.172 9.914 1 83.94 77 ILE A O 1
ATOM 633 N N . ASP A 1 78 ? -8.625 14.086 8.203 1 82.69 78 ASP A N 1
ATOM 634 C CA . ASP A 1 78 ? -9.859 14.852 8.312 1 82.69 78 ASP A CA 1
ATOM 635 C C . ASP A 1 78 ? -10.516 14.641 9.68 1 82.69 78 ASP A C 1
ATOM 637 O O . ASP A 1 78 ? -11.047 15.586 10.266 1 82.69 78 ASP A O 1
ATOM 641 N N . SER A 1 79 ? -10.484 13.438 10.086 1 76.88 79 SER A N 1
ATOM 642 C CA . SER A 1 79 ? -11.109 13.102 11.367 1 76.88 79 SER A CA 1
ATOM 643 C C . SER A 1 79 ? -10.344 13.711 12.531 1 76.88 79 SER A C 1
ATOM 645 O O . SER A 1 79 ? -10.914 13.961 13.594 1 76.88 79 SER A O 1
ATOM 647 N N . PHE A 1 80 ? -9.062 13.805 12.383 1 72.5 80 PHE A N 1
ATOM 648 C CA . PHE A 1 80 ? -8.227 14.43 13.398 1 72.5 80 PHE A CA 1
ATOM 649 C C . PHE A 1 80 ? -8.555 15.914 13.531 1 72.5 80 PHE A C 1
ATOM 651 O O . PHE A 1 80 ? -8.578 16.453 14.633 1 72.5 80 PHE A O 1
ATOM 658 N N . GLU A 1 81 ? -8.727 16.578 12.492 1 68.25 81 GLU A N 1
ATOM 659 C CA . GLU A 1 81 ? -9.039 18 12.484 1 68.25 81 GLU A CA 1
ATOM 660 C C . GLU A 1 81 ? -10.383 18.281 13.156 1 68.25 81 GLU A C 1
ATOM 662 O O . GLU A 1 81 ? -10.547 19.297 13.812 1 68.25 81 GLU A O 1
ATOM 667 N N . GLU A 1 82 ? -11.344 17.438 13.008 1 63.22 82 GLU A N 1
ATOM 668 C CA . GLU A 1 82 ? -12.664 17.688 13.57 1 63.22 82 GLU A CA 1
ATOM 669 C C . GLU A 1 82 ? -12.656 17.531 15.086 1 63.22 82 GLU A C 1
ATOM 671 O O . GLU A 1 82 ? -13.508 18.094 15.781 1 63.22 82 GLU A O 1
ATOM 676 N N . LYS A 1 83 ? -11.836 16.797 15.625 1 60.19 83 LYS A N 1
ATOM 677 C CA . LYS A 1 83 ? -11.828 16.547 17.062 1 60.19 83 LYS A CA 1
ATOM 678 C C . LYS A 1 83 ? -11.148 17.688 17.812 1 60.19 83 LYS A C 1
ATOM 680 O O . LYS A 1 83 ? -11.312 17.812 19.031 1 60.19 83 LYS A O 1
ATOM 685 N N . GLU A 1 84 ? -10.359 18.406 17.188 1 50.59 84 GLU A N 1
ATOM 686 C CA . GLU A 1 84 ? -9.852 19.562 17.906 1 50.59 84 GLU A CA 1
ATOM 687 C C . GLU A 1 84 ? -10.812 20.75 17.812 1 50.59 84 GLU A C 1
ATOM 689 O O . GLU A 1 84 ? -11 21.484 18.781 1 50.59 84 GLU A O 1
ATOM 694 N N . MET B 1 1 ? 2.402 25.969 20.812 1 37.56 1 MET B N 1
ATOM 695 C CA . MET B 1 1 ? 1.485 25.781 19.703 1 37.56 1 MET B CA 1
ATOM 696 C C . MET B 1 1 ? 1.896 24.578 18.859 1 37.56 1 MET B C 1
ATOM 698 O O . MET B 1 1 ? 2.824 24.672 18.047 1 37.56 1 MET B O 1
ATOM 702 N N . GLU B 1 2 ? 2.125 23.359 19.391 1 48.72 2 GLU B N 1
ATOM 703 C CA . GLU B 1 2 ? 2.793 22.156 18.906 1 48.72 2 GLU B CA 1
ATOM 704 C C . GLU B 1 2 ? 2.238 21.734 17.547 1 48.72 2 GLU B C 1
ATOM 706 O O . GLU B 1 2 ? 1.026 21.781 17.328 1 48.72 2 GLU B O 1
ATOM 711 N N . ASN B 1 3 ? 3.053 21.625 16.281 1 71.31 3 ASN B N 1
ATOM 712 C CA . ASN B 1 3 ? 2.807 21.656 14.844 1 71.31 3 ASN B CA 1
ATOM 713 C C . ASN B 1 3 ? 1.808 20.578 14.422 1 71.31 3 ASN B C 1
ATOM 715 O O . ASN B 1 3 ? 2.006 19.406 14.703 1 71.31 3 ASN B O 1
ATOM 719 N N . LYS B 1 4 ? 0.455 20.969 14.477 1 75.56 4 LYS B N 1
ATOM 720 C CA . LYS B 1 4 ? -0.647 20.109 14.062 1 75.56 4 LYS B CA 1
ATOM 721 C C . LYS B 1 4 ? -0.163 19.016 13.125 1 75.56 4 LYS B C 1
ATOM 723 O O . LYS B 1 4 ? -0.633 17.875 13.195 1 75.56 4 LYS B O 1
ATOM 728 N N . LEU B 1 5 ? 0.772 19.328 12.422 1 76.88 5 LEU B N 1
ATOM 729 C CA . LEU B 1 5 ? 1.315 18.359 11.477 1 76.88 5 LEU B CA 1
ATOM 730 C C . LEU B 1 5 ? 2.107 17.281 12.211 1 76.88 5 LEU B C 1
ATOM 732 O O . LEU B 1 5 ? 2.051 16.094 11.836 1 76.88 5 LEU B O 1
ATOM 736 N N . LYS B 1 6 ? 2.787 17.688 13.219 1 80.88 6 LYS B N 1
ATOM 737 C CA . LYS B 1 6 ? 3.549 16.734 14.008 1 80.88 6 LYS B CA 1
ATOM 738 C C . LYS B 1 6 ? 2.623 15.742 14.719 1 80.88 6 LYS B C 1
ATOM 740 O O . LYS B 1 6 ? 2.906 14.547 14.781 1 80.88 6 LYS B O 1
ATOM 745 N N . GLU B 1 7 ? 1.614 16.266 15.219 1 77.75 7 GLU B N 1
ATOM 746 C CA . GLU B 1 7 ? 0.643 15.422 15.914 1 77.75 7 GLU B CA 1
ATOM 747 C C . GLU B 1 7 ? 0.002 14.414 14.969 1 77.75 7 GLU B C 1
ATOM 749 O O . GLU B 1 7 ? -0.193 13.258 15.328 1 77.75 7 GLU B O 1
ATOM 754 N N . VAL B 1 8 ? -0.321 14.875 13.781 1 79.38 8 VAL B N 1
ATOM 755 C CA . VAL B 1 8 ? -0.914 14 12.773 1 79.38 8 VAL B CA 1
ATOM 756 C C . VAL B 1 8 ? 0.072 12.898 12.406 1 79.38 8 VAL B C 1
ATOM 758 O O . VAL B 1 8 ? -0.308 11.727 12.297 1 79.38 8 VAL B O 1
ATOM 761 N N . LYS B 1 9 ? 1.24 13.258 12.266 1 83.75 9 LYS B N 1
ATOM 762 C CA . LYS B 1 9 ? 2.252 12.273 11.898 1 83.75 9 LYS B CA 1
ATOM 763 C C . LYS B 1 9 ? 2.42 11.227 13 1 83.75 9 LYS B C 1
ATOM 765 O O . LYS B 1 9 ? 2.514 10.031 12.711 1 83.75 9 LYS B O 1
ATOM 770 N N . GLU B 1 10 ? 2.492 11.695 14.18 1 80.19 10 GLU B N 1
ATOM 771 C CA . GLU B 1 10 ? 2.609 10.773 15.297 1 80.19 10 GLU B CA 1
ATOM 772 C C . GLU B 1 10 ? 1.402 9.836 15.375 1 80.19 10 GLU B C 1
ATOM 774 O O . GLU B 1 10 ? 1.548 8.648 15.648 1 80.19 10 GLU B O 1
ATOM 779 N N . PHE B 1 11 ? 0.379 10.453 15.078 1 76.62 11 PHE B N 1
ATOM 780 C CA . PHE B 1 11 ? -0.861 9.688 15.055 1 76.62 11 PHE B CA 1
ATOM 781 C C . PHE B 1 11 ? -0.807 8.609 13.977 1 76.62 11 PHE B C 1
ATOM 783 O O . PHE B 1 11 ? -1.122 7.449 14.242 1 76.62 11 PHE B O 1
ATOM 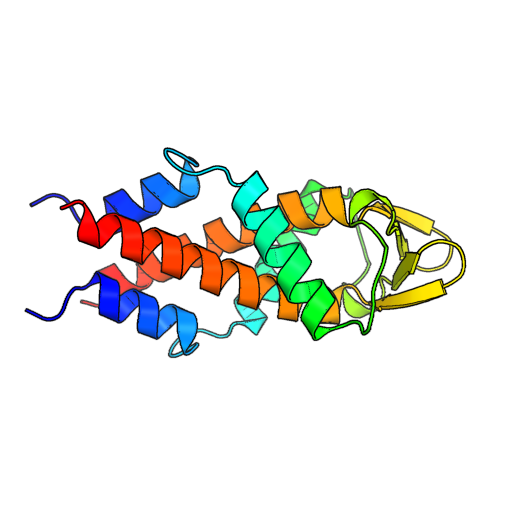790 N N . LEU B 1 12 ? -0.365 8.945 12.789 1 83 12 LEU B N 1
ATOM 791 C CA . LEU B 1 12 ? -0.296 8.039 11.656 1 83 12 LEU B CA 1
ATOM 792 C C . LEU B 1 12 ? 0.772 6.969 11.875 1 83 12 LEU B C 1
ATOM 794 O O . LEU B 1 12 ? 0.543 5.789 11.609 1 83 12 LEU B O 1
ATOM 798 N N . LEU B 1 13 ? 1.921 7.328 12.414 1 82.94 13 LEU B N 1
ATOM 799 C CA . LEU B 1 13 ? 3.061 6.426 12.531 1 82.94 13 LEU B CA 1
ATOM 800 C C . LEU B 1 13 ? 2.887 5.484 13.719 1 82.94 13 LEU B C 1
ATOM 802 O O . L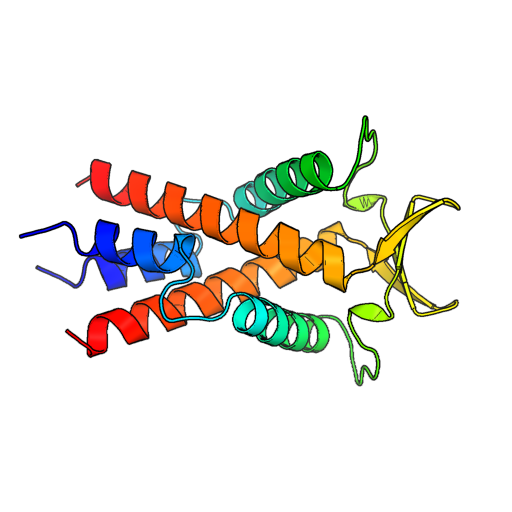EU B 1 13 ? 3.314 4.328 13.664 1 82.94 13 LEU B O 1
ATOM 806 N N . GLN B 1 14 ? 2.289 5.945 14.727 1 74.56 14 GLN B N 1
ATOM 807 C CA . GLN B 1 14 ? 2.146 5.129 15.93 1 74.56 14 GLN B CA 1
ATOM 808 C C . GLN B 1 14 ? 0.857 4.316 15.891 1 74.56 14 GLN B C 1
ATOM 810 O O . GLN B 1 14 ? 0.678 3.391 16.688 1 74.56 14 GLN B O 1
ATOM 815 N N . GLY B 1 15 ? 0.158 4.625 14.891 1 66.38 15 GLY B N 1
ATOM 816 C CA . GLY B 1 15 ? -1.1 3.898 14.828 1 66.38 15 GLY B CA 1
ATOM 817 C C . GLY B 1 15 ? -2.008 4.18 16.016 1 66.38 15 GLY B C 1
ATOM 818 O O . GLY B 1 15 ? -2.699 3.281 16.5 1 66.38 15 GLY B O 1
ATOM 819 N N . LYS B 1 16 ? -1.672 5.289 16.609 1 65 16 LYS B N 1
ATOM 820 C CA . LYS B 1 16 ? -2.482 5.633 17.766 1 65 16 LYS B CA 1
ATOM 821 C C . LYS B 1 16 ? -3.822 6.23 17.344 1 65 16 LYS B C 1
ATOM 823 O O . LYS B 1 16 ? -3.861 7.223 16.609 1 65 16 LYS B O 1
ATOM 828 N N . GLY B 1 17 ? -4.879 5.512 17.547 1 61.94 17 GLY B N 1
ATOM 829 C CA . GLY B 1 17 ? -6.223 6 17.281 1 61.94 17 GLY B CA 1
ATOM 830 C C . GLY B 1 17 ? -6.852 5.367 16.047 1 61.94 17 GLY B C 1
ATOM 831 O O . GLY B 1 17 ? -8.008 5.645 15.734 1 61.94 17 GLY B O 1
ATOM 832 N N . TYR B 1 18 ? -5.973 4.832 15.266 1 67.5 18 TYR B N 1
ATOM 833 C CA . TYR B 1 18 ? -6.551 4.066 14.172 1 67.5 18 TYR B CA 1
ATOM 834 C C . TYR B 1 18 ? -5.859 2.717 14.023 1 67.5 18 TYR B C 1
ATOM 836 O O . TYR B 1 18 ? -4.789 2.496 14.594 1 67.5 18 TYR B O 1
ATOM 844 N N . ASP B 1 19 ? -6.508 1.818 13.469 1 83.5 19 ASP B N 1
ATOM 845 C CA . ASP B 1 19 ? -5.996 0.476 13.219 1 83.5 19 ASP B CA 1
ATOM 846 C C . ASP B 1 19 ? -5.5 0.341 11.781 1 83.5 19 ASP B C 1
ATOM 848 O O . ASP B 1 19 ? -6.281 0.437 10.836 1 83.5 19 ASP B O 1
ATOM 852 N N . VAL B 1 20 ? -4.168 0.138 11.703 1 86 20 VAL B N 1
ATOM 853 C CA . VAL B 1 20 ? -3.557 -0.007 10.391 1 86 20 VAL B CA 1
ATOM 854 C C . VAL B 1 20 ? -4.227 -1.15 9.633 1 86 20 VAL B C 1
ATOM 856 O O . VAL B 1 20 ? -4.367 -1.094 8.406 1 86 20 VAL B O 1
ATOM 859 N N . SER B 1 21 ? -4.668 -2.141 10.359 1 91 21 SER B N 1
ATOM 860 C CA . SER B 1 21 ? -5.316 -3.277 9.719 1 91 21 SER B CA 1
ATOM 861 C C . SER B 1 21 ? -6.602 -2.857 9.016 1 91 21 SER B C 1
ATOM 863 O O . SER B 1 21 ? -6.953 -3.402 7.969 1 91 21 SER B O 1
ATOM 865 N N . ASP B 1 22 ? -7.254 -1.869 9.664 1 92.56 22 ASP B N 1
ATOM 866 C CA . ASP B 1 22 ? -8.461 -1.355 9.023 1 92.56 22 ASP B CA 1
ATOM 867 C C . ASP B 1 22 ? -8.125 -0.623 7.727 1 92.56 22 ASP B C 1
ATOM 869 O O . ASP B 1 22 ? -8.844 -0.752 6.734 1 92.56 22 ASP B O 1
ATOM 873 N N . VAL B 1 23 ? -7.09 0.146 7.84 1 93.12 23 VAL B N 1
ATOM 874 C CA . VAL B 1 23 ? -6.645 0.86 6.648 1 93.12 23 VAL B CA 1
ATOM 875 C C . VAL B 1 23 ? -6.312 -0.138 5.543 1 93.12 23 VAL B C 1
ATOM 877 O O . VAL B 1 23 ? -6.75 0.021 4.402 1 93.12 23 VAL B O 1
ATOM 880 N N . VAL B 1 24 ? -5.625 -1.207 5.875 1 95.81 24 VAL B N 1
ATOM 881 C CA . VAL B 1 24 ? -5.219 -2.225 4.91 1 95.81 24 VAL B CA 1
ATOM 882 C C . VAL B 1 24 ? -6.453 -2.887 4.305 1 95.81 24 VAL B C 1
ATOM 884 O O . VAL B 1 24 ? -6.555 -3.025 3.084 1 95.81 24 VAL B O 1
ATOM 887 N N . ASN B 1 25 ? -7.332 -3.262 5.145 1 95.62 25 ASN B N 1
ATOM 888 C CA . ASN B 1 25 ? -8.531 -3.953 4.684 1 95.62 25 ASN B CA 1
ATOM 889 C C . ASN B 1 25 ? -9.359 -3.08 3.74 1 95.62 25 ASN B C 1
ATOM 891 O O . ASN B 1 25 ? -9.75 -3.527 2.662 1 95.62 25 ASN B O 1
ATOM 895 N N . ASP B 1 26 ? -9.625 -1.854 4.184 1 96.12 26 ASP B N 1
ATOM 896 C CA . ASP B 1 26 ? -10.422 -0.947 3.363 1 96.12 26 ASP B CA 1
ATOM 897 C C . AS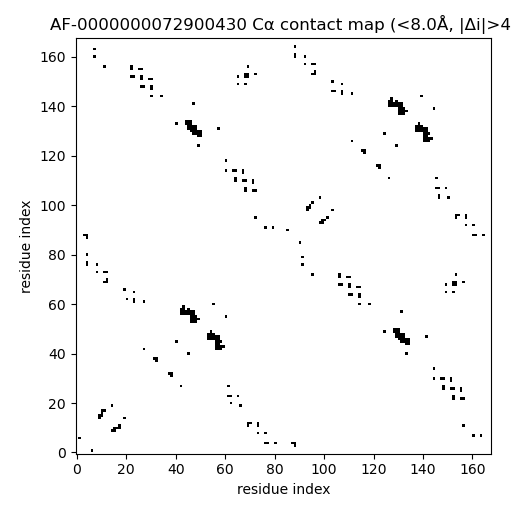P B 1 26 ? -9.742 -0.682 2.023 1 96.12 26 ASP B C 1
ATOM 899 O O . ASP B 1 26 ? -10.383 -0.725 0.973 1 96.12 26 ASP B O 1
ATOM 903 N N . ALA B 1 27 ? -8.461 -0.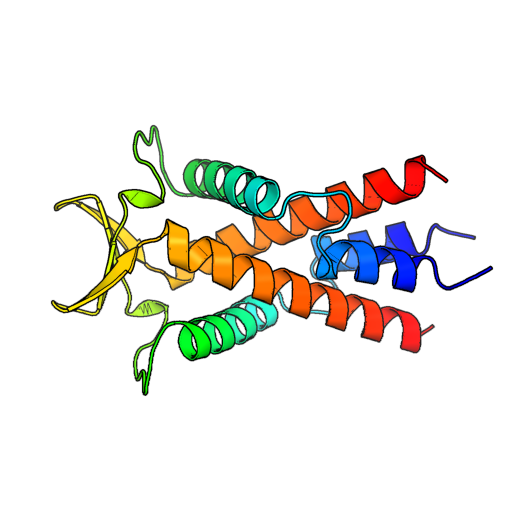387 2.082 1 97.25 27 ALA B N 1
ATOM 904 C CA . ALA B 1 27 ? -7.711 -0.133 0.855 1 97.25 27 ALA B CA 1
ATOM 905 C C . ALA B 1 27 ? -7.719 -1.357 -0.056 1 97.25 27 ALA B C 1
ATOM 907 O O . ALA B 1 27 ? -7.801 -1.228 -1.279 1 97.25 27 ALA B O 1
ATOM 908 N N . THR B 1 28 ? -7.637 -2.545 0.565 1 97.88 28 THR B N 1
ATOM 909 C CA . THR B 1 28 ? -7.637 -3.777 -0.215 1 97.88 28 THR B CA 1
ATOM 910 C C . THR B 1 28 ? -8.969 -3.959 -0.937 1 97.88 28 THR B C 1
ATOM 912 O O . THR B 1 28 ? -9 -4.215 -2.143 1 97.88 28 THR B O 1
ATOM 915 N N . VAL B 1 29 ? -9.984 -3.824 -0.233 1 97.44 29 VAL B N 1
ATOM 916 C CA . VAL B 1 29 ? -11.32 -3.98 -0.805 1 97.44 29 VAL B CA 1
ATOM 917 C C . VAL B 1 29 ? -11.5 -2.998 -1.959 1 97.44 29 VAL B C 1
ATOM 919 O O . VAL B 1 29 ? -11.93 -3.385 -3.051 1 97.44 29 VAL B O 1
ATOM 922 N N . GLU B 1 30 ? -11.195 -1.744 -1.763 1 97.38 30 GLU B N 1
ATOM 923 C CA . GLU B 1 30 ? -11.336 -0.739 -2.811 1 97.38 30 GLU B CA 1
ATOM 924 C C . GLU B 1 30 ? -10.445 -1.058 -4.008 1 97.38 30 GLU B C 1
ATOM 926 O O . GLU B 1 30 ? -10.82 -0.783 -5.152 1 97.38 30 GLU B O 1
ATOM 931 N N . THR B 1 31 ? -9.234 -1.536 -3.734 1 98.19 31 THR B N 1
ATOM 932 C CA . THR B 1 31 ? -8.328 -1.922 -4.809 1 98.19 31 THR B CA 1
ATOM 933 C C . THR B 1 31 ? -8.914 -3.062 -5.633 1 98.19 31 THR B C 1
ATOM 935 O O . THR B 1 31 ? -8.891 -3.023 -6.863 1 98.19 31 THR B O 1
ATOM 938 N N . PHE B 1 32 ? -9.43 -4.082 -4.902 1 98 32 PHE B N 1
ATOM 939 C CA . PHE B 1 32 ? -10.055 -5.207 -5.59 1 98 32 PHE B CA 1
ATOM 940 C C . PHE B 1 32 ? -11.227 -4.738 -6.441 1 98 32 PHE B C 1
ATOM 942 O O . PHE B 1 32 ? -11.383 -5.172 -7.586 1 98 32 PHE B O 1
ATOM 949 N N . ASP B 1 33 ? -12.008 -3.863 -5.895 1 97.94 33 ASP B N 1
ATOM 950 C CA . ASP B 1 33 ? -13.164 -3.328 -6.617 1 97.94 33 ASP B CA 1
ATOM 951 C C . ASP B 1 33 ? -12.727 -2.668 -7.926 1 97.94 33 ASP B C 1
ATOM 953 O O . ASP B 1 33 ? -13.445 -2.738 -8.93 1 97.94 33 ASP B O 1
ATOM 957 N N . GLU B 1 34 ? -11.648 -1.984 -7.875 1 97.38 34 GLU B N 1
ATOM 958 C CA . GLU B 1 34 ? -11.18 -1.259 -9.055 1 97.38 34 GLU B CA 1
ATOM 959 C C . GLU B 1 34 ? -10.555 -2.205 -10.07 1 97.38 34 GLU B C 1
ATOM 961 O O . GLU B 1 34 ? -10.727 -2.027 -11.281 1 97.38 34 GLU B O 1
ATOM 966 N N . LEU B 1 35 ? -9.852 -3.199 -9.633 1 97.38 35 LEU B N 1
ATOM 967 C CA . LEU B 1 35 ? -9.047 -4.023 -10.523 1 97.38 35 LEU B CA 1
ATOM 968 C C . LEU B 1 35 ? -9.844 -5.219 -11.031 1 97.38 35 LEU B C 1
ATOM 970 O O . LEU B 1 35 ? -9.555 -5.754 -12.102 1 97.38 35 LEU B O 1
ATOM 974 N N . PHE B 1 36 ? -10.805 -5.637 -10.203 1 95.5 36 PHE B N 1
ATOM 975 C CA . PHE B 1 36 ? -11.461 -6.902 -10.516 1 95.5 36 PHE B CA 1
ATOM 976 C C . PHE B 1 36 ? -12.977 -6.746 -10.508 1 95.5 36 PHE B C 1
ATOM 978 O O . PHE B 1 36 ? -13.523 -6.039 -9.656 1 95.5 36 PHE B O 1
ATOM 985 N N . GLU B 1 37 ? -13.531 -7.395 -11.469 1 92.06 37 GLU B N 1
ATOM 986 C CA . GLU B 1 37 ? -14.984 -7.469 -11.484 1 92.06 37 GLU B CA 1
ATOM 987 C C . GLU B 1 37 ? -15.484 -8.688 -10.711 1 92.06 37 GLU B C 1
ATOM 989 O O . GLU B 1 37 ? -14.938 -9.781 -10.852 1 92.06 37 GLU B O 1
ATOM 994 N N . ASP B 1 38 ? -16.531 -8.523 -9.812 1 91.62 38 ASP B N 1
ATOM 995 C CA . ASP B 1 38 ? -17.234 -9.602 -9.117 1 91.62 38 ASP B CA 1
ATOM 996 C C . ASP B 1 38 ? -16.266 -10.547 -8.43 1 91.62 38 ASP B C 1
ATOM 998 O O . ASP B 1 38 ? -16.375 -11.766 -8.562 1 91.62 38 ASP B O 1
ATOM 1002 N N . TRP B 1 39 ? -15.289 -9.977 -7.812 1 93.12 39 TRP B N 1
ATOM 1003 C CA . TRP B 1 39 ? -14.289 -10.805 -7.141 1 93.12 39 TRP B CA 1
ATOM 1004 C C . TRP B 1 39 ? -14.867 -11.43 -5.875 1 93.12 39 TRP B C 1
ATOM 1006 O O . TRP B 1 39 ? -15.719 -10.836 -5.211 1 93.12 39 TRP B O 1
ATOM 1016 N N . ASP B 1 40 ? -14.406 -12.711 -5.547 1 90.38 40 ASP B N 1
ATOM 1017 C CA . ASP B 1 40 ? -14.844 -13.445 -4.363 1 90.38 40 ASP B CA 1
ATOM 1018 C C . ASP B 1 40 ? -13.656 -14.047 -3.619 1 90.38 40 ASP B C 1
ATOM 1020 O O . ASP B 1 40 ? -13.773 -15.117 -3.016 1 90.38 40 ASP B O 1
ATOM 1024 N N . PHE B 1 41 ? -12.586 -13.445 -3.727 1 91.62 41 PHE B N 1
ATOM 1025 C CA . PHE B 1 41 ? -11.391 -13.938 -3.057 1 91.62 41 PHE B CA 1
ATOM 1026 C C . PHE B 1 41 ? -10.938 -12.961 -1.976 1 91.62 41 PHE B C 1
ATOM 1028 O O . PHE B 1 41 ? -11.391 -11.82 -1.936 1 91.62 41 PHE B O 1
ATOM 1035 N N . PHE B 1 42 ? -10.086 -13.547 -1.057 1 94.88 42 PHE B N 1
ATOM 1036 C CA . PHE B 1 42 ? -9.469 -12.75 -0.001 1 94.88 42 PHE B CA 1
ATOM 1037 C C . PHE B 1 42 ? -7.973 -12.586 -0.255 1 94.88 42 PHE B C 1
ATOM 1039 O O . PHE B 1 42 ? -7.367 -13.375 -0.978 1 94.88 42 PHE B O 1
ATOM 1046 N N . SER B 1 43 ? -7.48 -11.461 0.341 1 95.88 43 SER B N 1
ATOM 1047 C CA . SER B 1 43 ? -6.066 -11.172 0.122 1 95.88 43 SER B CA 1
ATOM 1048 C C . SER B 1 43 ? -5.184 -12.305 0.628 1 95.88 43 SER B C 1
ATOM 1050 O O . SER B 1 43 ? -4.109 -12.555 0.081 1 95.88 43 SER B O 1
ATOM 1052 N N . GLU B 1 44 ? -5.621 -13.016 1.636 1 95.75 44 GLU B N 1
ATOM 1053 C CA . GLU B 1 44 ? -4.855 -14.117 2.207 1 95.75 44 GLU B CA 1
ATOM 1054 C C . GLU B 1 44 ? -4.777 -15.297 1.238 1 95.75 44 GLU B C 1
ATOM 1056 O O . GLU B 1 44 ? -3.881 -16.141 1.346 1 95.75 44 GLU B O 1
ATOM 1061 N N . ASP B 1 45 ? -5.707 -15.344 0.244 1 96.12 45 ASP B N 1
ATOM 1062 C CA . ASP B 1 45 ? -5.785 -16.469 -0.694 1 96.12 45 ASP B CA 1
ATOM 1063 C C . ASP B 1 45 ? -5 -16.172 -1.967 1 96.12 45 ASP B C 1
ATOM 1065 O O . ASP B 1 45 ? -4.887 -17.016 -2.848 1 96.12 45 ASP B O 1
ATOM 1069 N N . ILE B 1 46 ? -4.48 -15.008 -2.086 1 97.38 46 ILE B N 1
ATOM 1070 C CA . ILE B 1 46 ? -3.752 -14.586 -3.279 1 97.38 46 ILE B CA 1
ATOM 1071 C C . ILE B 1 46 ? -2.25 -14.727 -3.041 1 97.38 46 ILE B C 1
ATOM 1073 O O . ILE B 1 46 ? -1.703 -14.109 -2.125 1 97.38 46 ILE B O 1
ATOM 1077 N N . ASP B 1 47 ? -1.617 -15.516 -3.914 1 97.31 47 ASP B N 1
ATOM 1078 C CA . ASP B 1 47 ? -0.181 -15.75 -3.805 1 97.31 47 ASP B CA 1
ATOM 1079 C C . ASP B 1 47 ? 0.602 -14.805 -4.711 1 97.31 47 ASP B C 1
ATOM 1081 O O . ASP B 1 47 ? 0.191 -14.531 -5.84 1 97.31 47 ASP B O 1
ATOM 1085 N N . LEU B 1 48 ? 1.689 -14.305 -4.23 1 97.75 48 LEU B N 1
ATOM 1086 C CA . LEU B 1 48 ? 2.697 -13.617 -5.031 1 97.75 48 LEU B CA 1
ATOM 1087 C C . LEU B 1 48 ? 3.746 -14.594 -5.547 1 97.75 48 LEU B C 1
ATOM 1089 O O . LEU B 1 48 ? 4.449 -15.227 -4.754 1 97.75 48 LEU B O 1
ATOM 1093 N N . ASN B 1 49 ? 3.814 -14.656 -6.863 1 96.94 49 ASN B N 1
ATOM 1094 C CA . ASN B 1 49 ? 4.719 -15.625 -7.469 1 96.94 49 ASN B CA 1
ATOM 1095 C C . ASN B 1 49 ? 5.715 -14.953 -8.406 1 96.94 49 ASN B C 1
ATOM 1097 O O . ASN B 1 49 ? 5.352 -14.07 -9.18 1 96.94 49 ASN B O 1
ATOM 1101 N N . TRP B 1 50 ? 6.926 -15.305 -8.289 1 95.31 50 TRP B N 1
ATOM 1102 C CA . TRP B 1 50 ? 7.961 -14.961 -9.258 1 95.31 50 TRP B CA 1
ATOM 1103 C C . TRP B 1 50 ? 8.398 -16.188 -10.055 1 95.31 50 TRP B C 1
ATOM 1105 O O . TRP B 1 50 ? 9.133 -17.031 -9.539 1 95.31 50 TRP B O 1
ATOM 1115 N N . GLY B 1 51 ? 7.914 -16.266 -11.336 1 91.06 51 GLY B N 1
ATOM 1116 C CA . GLY B 1 51 ? 8.055 -17.547 -12.023 1 91.06 51 GLY B CA 1
ATOM 1117 C C . GLY B 1 51 ? 7.395 -18.688 -11.297 1 91.06 51 GLY B C 1
ATOM 1118 O O . GLY B 1 51 ? 6.199 -18.656 -11 1 91.06 51 GLY B O 1
ATOM 1119 N N . GLU B 1 52 ? 8.203 -19.703 -10.938 1 90.44 52 GLU B N 1
ATOM 1120 C CA . GLU B 1 52 ? 7.688 -20.891 -10.25 1 90.44 52 GLU B CA 1
ATOM 1121 C C . GLU B 1 52 ? 7.84 -20.766 -8.742 1 90.44 52 GLU B C 1
ATOM 1123 O O . GLU B 1 52 ? 7.332 -21.609 -7.984 1 90.44 52 GLU B O 1
ATOM 1128 N N . ASP B 1 53 ? 8.406 -19.672 -8.258 1 92.62 53 ASP B N 1
ATOM 1129 C C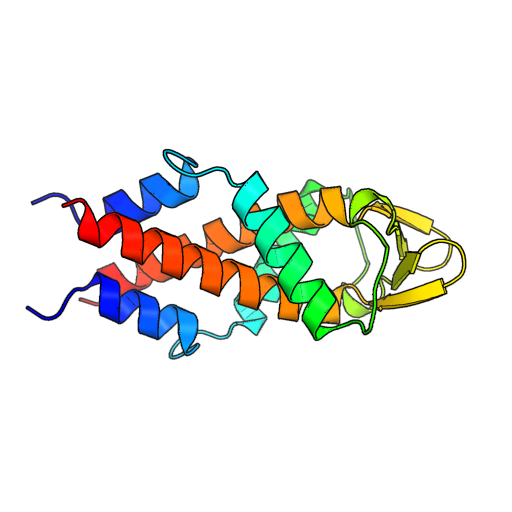A . ASP B 1 53 ? 8.68 -19.5 -6.836 1 92.62 53 ASP B CA 1
ATOM 1130 C C . ASP B 1 53 ? 7.551 -18.75 -6.145 1 92.62 53 ASP B C 1
ATOM 1132 O O . ASP B 1 53 ? 7.125 -17.688 -6.605 1 92.62 53 ASP B O 1
ATOM 1136 N N . SER B 1 54 ? 7.051 -19.359 -5.145 1 93.81 54 SER B N 1
ATOM 1137 C CA . SER B 1 54 ? 6.086 -18.688 -4.285 1 93.81 54 SER B CA 1
ATOM 1138 C C . SER B 1 54 ? 6.789 -17.812 -3.25 1 93.81 54 SER B C 1
ATOM 1140 O O . SER B 1 54 ? 7.613 -18.297 -2.473 1 93.81 54 SER B O 1
ATOM 1142 N N . LEU B 1 55 ? 6.43 -16.531 -3.283 1 96.06 55 LEU B N 1
ATOM 1143 C CA . LEU B 1 55 ? 7.148 -15.586 -2.438 1 96.06 55 LEU B CA 1
ATOM 1144 C C . LEU B 1 55 ? 6.414 -15.367 -1.117 1 96.06 55 LEU B C 1
ATOM 1146 O O . LEU B 1 55 ? 7.008 -15.492 -0.044 1 96.06 55 LEU B O 1
ATOM 1150 N N . THR B 1 56 ? 5.281 -14.984 -1.049 1 97.12 56 THR B N 1
ATOM 1151 C CA . THR B 1 56 ? 4.402 -14.688 0.075 1 97.12 56 THR B CA 1
ATOM 1152 C C . THR B 1 56 ? 2.955 -14.555 -0.392 1 97.12 56 THR B C 1
ATOM 1154 O O . THR B 1 56 ? 2.609 -14.984 -1.493 1 97.12 56 THR B O 1
ATOM 1157 N N . ASN B 1 57 ? 2.062 -14.109 0.434 1 97.75 57 ASN B N 1
ATOM 1158 C CA . ASN B 1 57 ? 0.704 -13.836 -0.015 1 97.75 57 ASN B CA 1
ATOM 1159 C C . ASN B 1 57 ? 0.393 -12.336 0.033 1 97.75 57 ASN B C 1
ATOM 1161 O O . ASN B 1 57 ? 1.153 -11.562 0.612 1 97.75 57 ASN B O 1
ATOM 1165 N N . LEU B 1 58 ? -0.669 -12.016 -0.618 1 98 58 LEU B N 1
ATOM 1166 C CA . LEU B 1 58 ? -1.014 -10.609 -0.805 1 98 58 LEU B CA 1
ATOM 1167 C C . LEU B 1 58 ? -1.321 -9.945 0.531 1 98 58 LEU B C 1
ATOM 1169 O O . LEU B 1 58 ? -1.031 -8.758 0.72 1 98 58 LEU B O 1
ATOM 1173 N N . ASP B 1 59 ? -1.894 -10.633 1.472 1 97.56 59 ASP B N 1
ATOM 1174 C CA . ASP B 1 59 ? -2.236 -10.07 2.773 1 97.56 59 ASP B CA 1
ATOM 1175 C C . ASP B 1 59 ? -0.988 -9.578 3.508 1 97.56 59 ASP B C 1
ATOM 1177 O O . ASP B 1 59 ? -0.944 -8.445 3.982 1 97.56 59 ASP B O 1
ATOM 1181 N N . LYS B 1 60 ? -0.002 -10.461 3.607 1 97.62 60 LYS B N 1
ATOM 1182 C CA . LYS B 1 60 ? 1.252 -10.102 4.266 1 97.62 60 LYS B CA 1
ATOM 1183 C C . LYS B 1 60 ? 1.936 -8.945 3.547 1 97.62 60 LYS B C 1
ATOM 1185 O O . LYS B 1 60 ? 2.391 -7.992 4.184 1 97.62 60 LYS B O 1
ATOM 1190 N N . PHE B 1 61 ? 2.012 -9.031 2.23 1 98.06 61 PHE B N 1
ATOM 1191 C CA . PHE B 1 61 ? 2.615 -7.953 1.454 1 98.06 61 PHE B CA 1
ATOM 1192 C C . PHE B 1 61 ? 1.895 -6.633 1.708 1 98.06 61 PHE B C 1
ATOM 1194 O O . PHE B 1 61 ? 2.533 -5.609 1.954 1 98.06 61 PHE B O 1
ATOM 1201 N N . SER B 1 62 ? 0.593 -6.613 1.609 1 98.19 62 SER B N 1
ATOM 1202 C CA . SER B 1 62 ? -0.206 -5.395 1.719 1 98.19 62 SER B CA 1
ATOM 1203 C C . SER B 1 62 ? -0.01 -4.727 3.074 1 98.19 62 SER B C 1
ATOM 1205 O O . SER B 1 62 ? 0.043 -3.496 3.162 1 98.19 62 SER B O 1
ATOM 1207 N N . LYS B 1 63 ? 0.093 -5.523 4.113 1 96.94 63 LYS B N 1
ATOM 1208 C CA . LYS B 1 63 ? 0.271 -4.984 5.457 1 96.94 63 LYS B CA 1
ATOM 1209 C C . LYS B 1 63 ? 1.602 -4.246 5.582 1 96.94 63 LYS B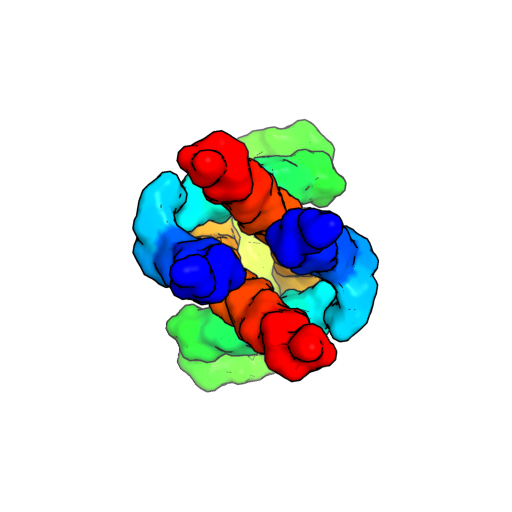 C 1
ATOM 1211 O O . LYS B 1 63 ? 1.646 -3.111 6.059 1 96.94 63 LYS B O 1
ATOM 1216 N N . VAL B 1 64 ? 2.637 -4.867 5.16 1 97.56 64 VAL B N 1
ATOM 1217 C CA . VAL B 1 64 ? 3.961 -4.254 5.242 1 97.56 64 VAL B CA 1
ATOM 1218 C C . VAL B 1 64 ? 4.035 -3.055 4.301 1 97.56 64 VAL B C 1
ATOM 1220 O O . VAL B 1 64 ? 4.508 -1.983 4.688 1 97.56 64 VAL B O 1
ATOM 1223 N N . PHE B 1 65 ? 3.527 -3.277 3.072 1 97.94 65 PHE B N 1
ATOM 1224 C CA . PHE B 1 65 ? 3.529 -2.217 2.072 1 97.94 65 PHE B CA 1
ATOM 1225 C C . PHE B 1 65 ? 2.77 -0.995 2.576 1 97.94 65 PHE B C 1
ATOM 1227 O O . PHE B 1 65 ? 3.229 0.138 2.416 1 97.94 65 PHE B O 1
ATOM 1234 N N . CYS B 1 66 ? 1.649 -1.163 3.146 1 96.88 66 CYS B N 1
ATOM 1235 C CA . CYS B 1 66 ? 0.85 -0.073 3.695 1 96.88 66 CYS B CA 1
ATOM 1236 C C . CYS B 1 66 ? 1.646 0.725 4.723 1 96.88 66 CYS B C 1
ATOM 1238 O O . CYS B 1 66 ? 1.634 1.956 4.699 1 96.88 66 CYS B O 1
ATOM 1240 N N . GLN B 1 67 ? 2.309 0.04 5.59 1 94.88 67 GLN B N 1
ATOM 1241 C CA . GLN B 1 67 ? 3.117 0.709 6.602 1 94.88 67 GLN B CA 1
ATOM 1242 C C . GLN B 1 67 ? 4.199 1.573 5.961 1 94.88 67 GLN B C 1
ATOM 1244 O O . GLN B 1 67 ? 4.465 2.686 6.418 1 94.88 67 GLN B O 1
ATOM 1249 N N . LYS B 1 68 ? 4.777 1.078 4.945 1 96.38 68 LYS B N 1
ATOM 1250 C CA . LYS B 1 68 ? 5.82 1.839 4.262 1 96.38 68 LYS B CA 1
ATOM 1251 C C . LYS B 1 68 ? 5.23 3.051 3.541 1 96.38 68 LYS B C 1
ATOM 1253 O O . LYS B 1 68 ? 5.852 4.117 3.502 1 96.38 68 LYS B O 1
ATOM 1258 N N . VAL B 1 69 ? 4.105 2.885 2.957 1 95.5 69 VAL B N 1
ATOM 1259 C CA . VAL B 1 69 ? 3.438 4.008 2.305 1 95.5 69 VAL B CA 1
ATOM 1260 C C . VAL B 1 69 ? 3.156 5.105 3.328 1 95.5 69 VAL B C 1
ATOM 1262 O O . VAL B 1 69 ? 3.428 6.281 3.076 1 95.5 69 VAL B O 1
ATOM 1265 N N . ILE B 1 70 ? 2.615 4.746 4.438 1 93.44 70 ILE B N 1
ATOM 1266 C CA . ILE B 1 70 ? 2.301 5.715 5.484 1 93.44 70 ILE B CA 1
ATOM 1267 C C . ILE B 1 70 ? 3.57 6.445 5.91 1 93.44 70 ILE B C 1
ATOM 1269 O O . ILE B 1 70 ? 3.559 7.664 6.098 1 93.44 70 ILE B O 1
ATOM 1273 N N . LYS B 1 71 ? 4.652 5.68 6.09 1 93.06 71 LYS B N 1
ATOM 1274 C CA . LYS B 1 71 ? 5.938 6.285 6.414 1 93.06 71 LYS B CA 1
ATOM 1275 C C . LYS B 1 71 ? 6.344 7.312 5.363 1 93.06 71 LYS B C 1
ATOM 1277 O O . LYS B 1 71 ? 6.816 8.398 5.699 1 93.06 71 LYS B O 1
ATOM 1282 N N . GLN B 1 72 ? 6.188 6.957 4.066 1 91.56 72 GLN B N 1
ATOM 1283 C CA . GLN B 1 72 ? 6.516 7.871 2.98 1 91.56 72 GLN B CA 1
ATOM 1284 C C . GLN B 1 72 ? 5.621 9.109 3.012 1 91.56 72 GLN B C 1
ATOM 1286 O O . GLN B 1 72 ? 6.094 10.227 2.797 1 91.56 72 GLN B O 1
ATOM 1291 N N . VAL B 1 73 ? 4.379 8.938 3.24 1 89.62 73 VAL B N 1
ATOM 1292 C CA . VAL B 1 73 ? 3.428 10.039 3.328 1 89.62 73 VAL B CA 1
ATOM 1293 C C . VAL B 1 73 ? 3.83 10.984 4.461 1 89.62 73 VAL B C 1
ATOM 1295 O O . VAL B 1 73 ? 3.789 12.203 4.305 1 89.62 73 VAL B O 1
ATOM 1298 N N . CYS B 1 74 ? 4.219 10.453 5.562 1 89.38 74 CYS B N 1
ATOM 1299 C CA . CYS B 1 74 ? 4.668 11.258 6.691 1 89.38 74 CYS B CA 1
ATOM 1300 C C . CYS B 1 74 ? 5.91 12.062 6.328 1 89.38 74 CYS B C 1
ATOM 1302 O O . CYS B 1 74 ? 6.059 13.211 6.75 1 89.38 74 CYS B O 1
ATOM 1304 N N . SER B 1 75 ? 6.816 11.469 5.602 1 87.56 75 SER B N 1
ATOM 1305 C CA . SER B 1 75 ? 8 12.18 5.141 1 87.56 75 SER B CA 1
ATOM 1306 C C . SER B 1 75 ? 7.629 13.352 4.238 1 87.56 75 SER B C 1
ATOM 1308 O O . SER B 1 75 ? 8.25 14.414 4.293 1 87.56 75 SER B O 1
ATOM 1310 N N . ILE B 1 76 ? 6.668 13.109 3.416 1 83.5 76 ILE B N 1
ATOM 1311 C CA . ILE B 1 76 ? 6.188 14.164 2.523 1 83.5 76 ILE B CA 1
ATOM 1312 C C . ILE B 1 76 ? 5.594 15.305 3.344 1 83.5 76 ILE B C 1
ATOM 1314 O O . ILE B 1 76 ? 5.828 16.484 3.047 1 83.5 76 ILE B O 1
ATOM 1318 N N . ILE B 1 77 ? 4.797 15.008 4.375 1 83.75 77 ILE B N 1
ATOM 1319 C CA . ILE B 1 77 ? 4.207 16 5.262 1 83.75 77 ILE B CA 1
ATOM 1320 C C . ILE B 1 77 ? 5.312 16.797 5.941 1 83.75 77 ILE B C 1
ATOM 1322 O O . ILE B 1 77 ? 5.195 18.016 6.094 1 83.75 77 ILE B O 1
ATOM 1326 N N . ASP B 1 78 ? 6.41 16.125 6.316 1 82.06 78 ASP B N 1
ATOM 1327 C CA . ASP B 1 78 ? 7.551 16.812 6.922 1 82.06 78 ASP B CA 1
ATOM 1328 C C . ASP B 1 78 ? 8.141 17.844 5.973 1 82.06 78 ASP B C 1
ATOM 1330 O O . ASP B 1 78 ? 8.539 18.922 6.395 1 82.06 78 ASP B O 1
ATOM 1334 N N . SER B 1 79 ? 8.242 17.422 4.766 1 76.44 79 SER B N 1
ATOM 1335 C CA . SER B 1 79 ? 8.828 18.312 3.768 1 76.44 79 SER B CA 1
ATOM 1336 C C . SER B 1 79 ? 7.953 19.531 3.521 1 76.44 79 SER B C 1
ATOM 1338 O O . SER B 1 79 ? 8.445 20.578 3.102 1 76.44 79 SER B O 1
ATOM 1340 N N . PHE B 1 80 ? 6.676 19.359 3.648 1 71.25 80 PHE B N 1
ATOM 1341 C CA . PHE B 1 80 ? 5.738 20.469 3.504 1 71.25 80 PHE B CA 1
ATOM 1342 C C . PHE B 1 80 ? 5.91 21.469 4.637 1 71.25 80 PHE B C 1
ATOM 1344 O O . PHE B 1 80 ? 5.809 22.672 4.418 1 71.25 80 PHE B O 1
ATOM 1351 N N . GLU B 1 81 ? 6.078 21.047 5.785 1 67 81 GLU B N 1
ATOM 1352 C CA . GLU B 1 81 ? 6.25 21.906 6.957 1 67 81 GLU B CA 1
ATOM 1353 C C . GLU B 1 81 ? 7.523 22.734 6.844 1 67 81 GLU B C 1
ATOM 1355 O O . GLU B 1 81 ? 7.559 23.891 7.289 1 67 81 GLU B O 1
ATOM 1360 N N . GLU B 1 82 ? 8.555 22.219 6.293 1 61.81 82 GLU B N 1
ATOM 1361 C CA . GLU B 1 82 ? 9.82 22.953 6.227 1 61.81 82 GLU B CA 1
ATOM 1362 C C . GLU B 1 82 ? 9.742 24.094 5.215 1 61.81 82 GLU B C 1
ATOM 1364 O O . GLU B 1 82 ? 10.492 25.062 5.312 1 61.81 82 GLU B O 1
ATOM 1369 N N . LYS B 1 83 ? 8.945 23.969 4.277 1 59.03 83 LYS B N 1
ATOM 1370 C CA . LYS B 1 83 ? 8.883 25 3.234 1 59.03 83 LYS B CA 1
ATOM 1371 C C . LYS B 1 83 ? 8.078 26.203 3.697 1 59.03 83 LYS B C 1
ATOM 1373 O O . LYS B 1 83 ? 8.156 27.281 3.1 1 59.03 83 LYS B O 1
ATOM 1378 N N . GLU B 1 84 ? 7.305 26.047 4.652 1 49.78 84 GLU B N 1
ATOM 1379 C CA . GLU B 1 84 ? 6.664 27.266 5.137 1 49.78 84 GLU B CA 1
ATOM 1380 C C . GLU B 1 84 ? 7.52 27.953 6.195 1 49.78 84 GLU B C 1
ATOM 1382 O O . GLU B 1 84 ? 7.559 29.188 6.27 1 49.78 84 GLU B O 1
#

Solvent-accessible surface area (backbone atoms only — not comparable to full-atom values): 9514 Å² total; per-residue (Å²): 134,81,59,67,63,57,56,49,39,50,31,66,74,64,40,55,93,48,54,65,65,54,49,43,50,54,19,46,52,54,33,45,60,71,76,37,78,92,72,89,80,54,51,74,60,24,35,33,24,48,84,92,43,78,72,55,34,42,41,63,49,45,52,51,32,49,54,36,41,53,53,50,52,44,52,50,54,53,56,55,61,70,72,106,134,80,56,68,63,55,56,49,41,51,32,65,74,65,41,55,92,49,55,65,66,55,49,43,50,53,19,46,53,55,32,46,60,72,77,37,79,90,72,89,79,53,50,76,60,25,35,33,24,50,84,90,43,77,72,53,34,42,41,64,48,46,52,51,32,48,53,36,40,51,53,50,52,43,53,52,53,52,56,55,61,71,72,106

pLDDT: mean 87.2, std 13.17, range [37.12, 98.19]

Organism: NCBI:txid1402861

Foldseek 3Di:
DPPPLVVVLCCLLVVPPHDLLVVLVVVVVVVCVVPHDPDDDDQQPAFDDDVPDTDHTRSVVSSVVSSVVSVVVSVVSVVVVVVD/DPPPLVVVLCCLLVVPPHDLLVVLVVVVVVVCVVPHDPDDDDQQPAFDDDVPDTDHTRSVVSSVVSSVVSVVVSVVSVVVVVVD

Secondary structure (DSSP, 8-state):
---HHHHHHHHHHHT-SS-HHHHHHHHHHHHHHHH-SS----GGGEEEEETTEEEEEHHHHHHHHHHHHHHHHHHHHHHHHHH-/---HHHHHHHHHHHT-SS-HHHHHHHHHHHHHHHH-SS----GGGPEEEETTEEEEEHHHHHHHHHHHHHHHHHHHHHHHHHH-

Radius of gyration: 16.71 Å; Cα contacts (8 Å, |Δi|>4): 191; chains: 2; bounding box: 36×52×33 Å

Sequence (168 aa):
MENKLKEVKEFLLQGKGYDVSDVVNDATVETFDELFEDWDFFSEDIDLNWGEDSLTNLDKFSKVFCQKVIKQVCSIIDSFEEKEMENKLKEVKEFLLQGKGYDVSDVVNDATVETFDELFEDWDFFSEDIDLNWGEDSLTNLDKFSKVFCQKVIKQVCSIIDSFEEKE

Nearest PDB structures (foldseek):
  6nr8-assembly1_2  TM=3.360E-01  e=1.554E+00  Homo sapiens
  1fxk-assembly1_B  TM=2.859E-01  e=4.407E+00  Methanothermobacter thermautotrophicus
  6drf-assembly1_A  TM=2.727E-01  e=7.921E+00  Homo sapiens
  3aei-assembly2_B  TM=2.675E-01  e=9.630E+00  Thermococcus sp. JCM 11816
  6nr8-assembly1_2  TM=3.369E-01  e=1.554E+00  Homo sapiens